Protein AF-A0A1I5LR64-F1 (afdb_monomer)

Foldseek 3Di:
DDPVVVVVVVPDDPLVCCQPPVPVVPPLCDDDPPVPRPNVVVVVLQVVLVVLVVVCVVCCVVAQDPQQPQRDPVQLVVQLVVCLVCVVVVCVVVVHDDDPDVSVVSSVSNVRSSHGD

Secondary structure (DSSP, 8-state):
--HHHHHHHHHS-HHHHIIIIISSSS-TTS--TTSS-HHHHHHHHHHHHHHHHHHHHHHTTTSPPTT----SHHHHHHHHHHHHHHHHHHHHHTTPPPPSSHHHHHHHHHHHTTT--

Sequence (117 aa):
MSREQYEVFEGMHYVCFHYEFEHDPTDPDVECAAGDCPSAAAAAQKERLTSVLRALAAAWADGPPPGWENDSVPTYLAALAAWLTDCEGYYANRGLPKPWNAWQVLEDAVRGATVYE

Structure (mmCIF, N/CA/C/O backbone):
data_AF-A0A1I5LR64-F1
#
_entry.id   AF-A0A1I5LR64-F1
#
loop_
_atom_site.group_PDB
_atom_site.id
_atom_site.type_symbol
_atom_site.label_atom_id
_atom_site.label_alt_id
_atom_site.label_comp_id
_atom_site.label_asym_id
_atom_site.label_entity_id
_atom_site.label_seq_id
_atom_site.pdbx_PDB_ins_code
_atom_site.Cartn_x
_atom_site.Cartn_y
_atom_site.Cartn_z
_atom_site.occupancy
_atom_site.B_iso_or_equiv
_atom_site.auth_seq_id
_atom_site.auth_comp_id
_atom_site.auth_asym_id
_atom_site.auth_atom_id
_atom_site.pdbx_PDB_model_num
ATOM 1 N N . MET A 1 1 ? 22.433 -2.600 -34.306 1.00 58.97 1 MET A N 1
ATOM 2 C CA . MET A 1 1 ? 23.477 -2.897 -33.306 1.00 58.97 1 MET A CA 1
ATOM 3 C C . MET A 1 1 ? 24.828 -3.010 -33.994 1.00 58.97 1 MET A C 1
ATOM 5 O O . MET A 1 1 ? 24.947 -3.777 -34.945 1.00 58.97 1 MET A O 1
ATOM 9 N N . SER A 1 2 ? 25.812 -2.224 -33.560 1.00 63.16 2 SER A N 1
ATOM 10 C CA . SER A 1 2 ? 27.225 -2.375 -33.926 1.00 63.16 2 SER A CA 1
ATOM 11 C C . SER A 1 2 ? 27.885 -3.485 -33.090 1.00 63.16 2 SER A C 1
ATOM 13 O O . SER A 1 2 ? 27.335 -3.930 -32.085 1.00 63.16 2 SER A O 1
ATOM 15 N N . ARG A 1 3 ? 29.079 -3.935 -33.494 1.00 58.81 3 ARG A N 1
ATOM 16 C CA . ARG A 1 3 ? 29.848 -4.969 -32.776 1.00 58.81 3 ARG A CA 1
ATOM 17 C C . ARG A 1 3 ? 30.203 -4.564 -31.338 1.00 58.81 3 ARG A C 1
ATOM 19 O O . ARG A 1 3 ? 30.194 -5.411 -30.460 1.00 58.81 3 ARG A O 1
ATOM 26 N N . GLU A 1 4 ? 30.451 -3.280 -31.095 1.00 63.75 4 GLU A N 1
ATOM 27 C CA . GLU A 1 4 ? 30.730 -2.746 -29.752 1.00 63.75 4 GLU A CA 1
ATOM 28 C C . GLU A 1 4 ? 29.481 -2.74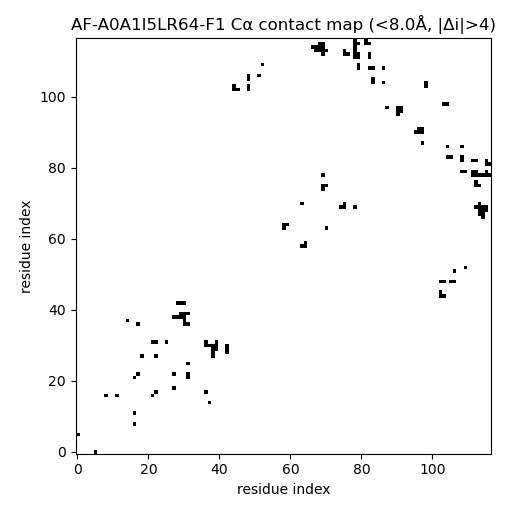7 -28.857 1.00 63.75 4 GLU A C 1
ATOM 30 O O . GLU A 1 4 ? 29.572 -3.015 -27.664 1.00 63.75 4 GLU A O 1
ATOM 35 N N . GLN A 1 5 ? 28.292 -2.536 -29.433 1.00 62.50 5 GLN A N 1
ATOM 36 C CA . GLN A 1 5 ? 27.023 -2.631 -28.699 1.00 62.50 5 GLN A CA 1
ATOM 37 C C . GLN A 1 5 ? 26.688 -4.078 -28.298 1.00 62.50 5 GLN A C 1
ATOM 39 O O . GLN A 1 5 ? 25.941 -4.290 -27.349 1.00 62.50 5 GLN A O 1
ATOM 44 N N . TYR A 1 6 ? 27.239 -5.071 -29.002 1.00 62.94 6 TYR A N 1
ATOM 45 C CA . TYR A 1 6 ? 27.010 -6.491 -28.731 1.00 62.94 6 TYR A CA 1
ATOM 46 C C . TYR A 1 6 ? 27.733 -6.979 -27.467 1.00 62.94 6 TYR A C 1
ATOM 48 O O . TYR A 1 6 ? 27.133 -7.672 -26.653 1.00 62.94 6 TYR A O 1
ATOM 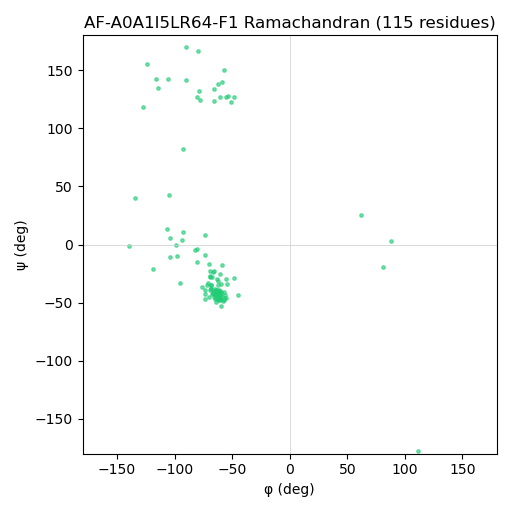56 N N . GLU A 1 7 ? 28.985 -6.567 -27.248 1.00 67.69 7 GLU A N 1
ATOM 57 C CA . GLU A 1 7 ? 29.741 -6.945 -26.039 1.00 67.69 7 GLU A CA 1
ATOM 58 C C . GLU A 1 7 ? 29.163 -6.300 -24.767 1.00 67.69 7 GLU A C 1
ATOM 60 O O . GLU A 1 7 ? 29.127 -6.929 -23.711 1.00 67.69 7 GLU A O 1
ATOM 65 N N . VAL A 1 8 ? 28.643 -5.071 -24.871 1.00 65.75 8 VAL A N 1
ATOM 66 C CA . VAL A 1 8 ? 27.912 -4.405 -23.777 1.00 65.75 8 VAL A CA 1
ATOM 67 C C . VAL A 1 8 ? 26.599 -5.137 -23.469 1.00 65.75 8 VAL A C 1
ATOM 69 O O . VAL A 1 8 ? 26.267 -5.333 -22.301 1.00 65.75 8 VAL A O 1
ATOM 72 N N . PHE A 1 9 ? 25.884 -5.597 -24.501 1.00 64.00 9 PHE A N 1
ATOM 73 C CA . PHE A 1 9 ? 24.630 -6.342 -24.358 1.00 64.00 9 PHE A CA 1
ATOM 74 C C . PHE A 1 9 ? 24.817 -7.704 -23.667 1.00 64.00 9 PHE A C 1
ATOM 76 O O . PHE A 1 9 ? 24.045 -8.035 -22.772 1.00 64.00 9 PHE A O 1
ATOM 83 N N . GLU A 1 10 ? 25.859 -8.473 -24.007 1.00 68.12 10 GLU A N 1
ATOM 84 C CA . GLU A 1 10 ? 26.132 -9.773 -23.362 1.00 68.12 10 GLU A CA 1
ATOM 85 C C . GLU A 1 10 ? 26.613 -9.651 -21.900 1.00 68.12 10 GLU A C 1
ATOM 87 O O . GLU A 1 10 ? 26.558 -10.627 -21.150 1.00 68.12 10 GLU A O 1
ATOM 92 N N . GLY A 1 11 ? 27.060 -8.462 -21.475 1.00 74.00 11 GLY A N 1
ATOM 93 C CA . GLY A 1 11 ? 27.545 -8.196 -20.116 1.00 74.00 11 GLY A CA 1
ATOM 94 C C . GLY A 1 11 ? 26.532 -7.552 -19.160 1.00 74.00 11 GLY A C 1
ATOM 95 O O . GLY A 1 11 ? 26.816 -7.456 -17.964 1.00 74.00 11 GLY A O 1
ATOM 96 N N . MET A 1 12 ? 25.371 -7.095 -19.645 1.00 80.00 12 MET A N 1
ATOM 97 C CA . MET A 1 12 ? 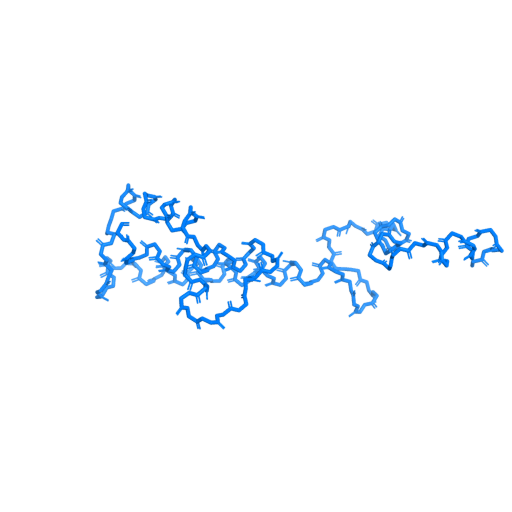24.380 -6.366 -18.841 1.00 80.00 12 MET A CA 1
ATOM 98 C C . MET A 1 12 ? 23.155 -7.221 -18.501 1.00 80.00 12 MET A C 1
ATOM 100 O O . MET A 1 12 ? 22.644 -7.979 -19.320 1.00 80.00 12 MET A O 1
ATOM 104 N N . HIS A 1 13 ? 22.620 -7.056 -17.286 1.00 79.94 13 HIS A N 1
ATOM 105 C CA . HIS A 1 13 ? 21.303 -7.599 -16.954 1.00 79.94 13 HIS A CA 1
ATOM 106 C C . HIS A 1 13 ? 20.235 -6.956 -17.849 1.00 79.94 13 HIS A C 1
AT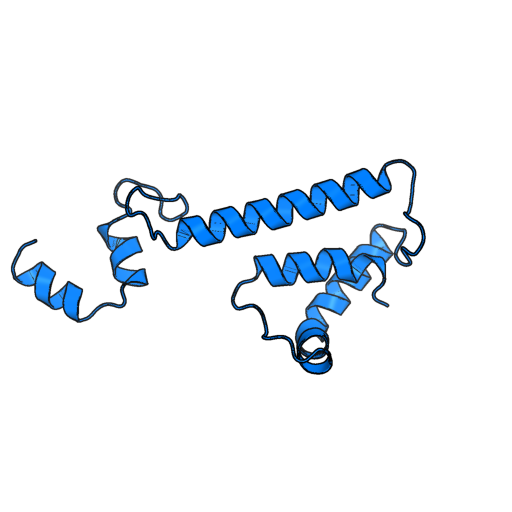OM 108 O O . HIS A 1 13 ? 20.238 -5.734 -18.014 1.00 79.94 13 HIS A O 1
ATOM 114 N N . TYR A 1 14 ? 19.284 -7.759 -18.340 1.00 82.88 14 TYR A N 1
ATOM 115 C CA . TYR A 1 14 ? 18.176 -7.305 -19.196 1.00 82.88 14 TYR A CA 1
ATOM 116 C C . TYR A 1 14 ? 17.511 -6.016 -18.683 1.00 82.88 14 TYR A C 1
ATOM 118 O O . TYR A 1 14 ? 17.316 -5.086 -19.453 1.00 82.88 14 TYR A O 1
ATOM 126 N N . VAL A 1 15 ? 17.256 -5.914 -17.372 1.00 83.81 15 VAL A N 1
ATOM 127 C CA . VAL A 1 15 ? 16.613 -4.734 -16.766 1.00 83.81 15 VAL A CA 1
ATOM 128 C C . VAL A 1 15 ? 17.422 -3.443 -16.952 1.00 83.81 15 VAL A C 1
ATOM 130 O O . VAL A 1 15 ? 16.854 -2.395 -17.233 1.00 83.81 15 VAL A O 1
ATOM 133 N N . CYS A 1 16 ? 18.749 -3.507 -16.820 1.00 83.31 16 CYS A N 1
ATOM 134 C CA . CYS A 1 16 ? 19.619 -2.341 -16.958 1.00 83.31 16 CYS A CA 1
ATOM 135 C C . CYS A 1 16 ? 19.737 -1.923 -18.423 1.00 83.31 16 CYS A C 1
ATOM 137 O O . CYS A 1 16 ? 19.734 -0.736 -18.722 1.00 83.31 16 CYS A O 1
ATOM 139 N N . PHE A 1 17 ? 19.822 -2.902 -19.327 1.00 84.12 17 PHE A N 1
ATOM 140 C CA . PHE A 1 17 ? 19.847 -2.637 -20.760 1.00 84.12 17 PHE A CA 1
ATOM 141 C C . PHE A 1 17 ? 18.539 -1.991 -21.231 1.00 84.12 17 PHE A C 1
ATOM 143 O O . PHE A 1 17 ? 18.564 -0.985 -21.935 1.00 84.12 17 PHE A O 1
ATOM 150 N N . HIS A 1 18 ? 17.408 -2.542 -20.793 1.00 85.25 18 HIS A N 1
ATOM 151 C CA . HIS A 1 18 ? 16.081 -2.066 -21.158 1.00 85.25 18 HIS A CA 1
ATOM 152 C C . HIS A 1 18 ? 15.883 -0.587 -20.796 1.00 85.25 18 HIS A C 1
ATOM 154 O O . HIS A 1 18 ? 15.475 0.206 -21.641 1.00 85.25 18 HIS A O 1
ATOM 160 N N . TYR A 1 19 ? 16.245 -0.187 -19.572 1.00 86.38 19 TYR A N 1
ATOM 161 C CA . TYR A 1 19 ? 16.119 1.211 -19.152 1.00 86.38 19 TYR A CA 1
ATOM 162 C C . TYR A 1 19 ? 17.083 2.165 -19.862 1.00 86.38 19 TYR A C 1
ATOM 164 O O . TYR A 1 19 ? 16.694 3.288 -20.157 1.00 86.38 19 TYR A O 1
ATOM 172 N N . GLU A 1 20 ? 18.317 1.743 -20.137 1.00 84.31 20 GLU A N 1
ATOM 173 C CA . GLU A 1 20 ? 19.320 2.626 -20.746 1.00 84.31 20 GLU A CA 1
ATOM 174 C C . GLU A 1 20 ? 19.086 2.833 -22.250 1.00 84.31 20 GLU A C 1
ATOM 176 O O . GLU A 1 20 ? 19.317 3.922 -22.767 1.00 84.31 20 GLU A O 1
ATOM 181 N N . PHE A 1 21 ? 18.642 1.794 -22.966 1.00 82.69 21 PHE A N 1
ATOM 182 C CA . PHE A 1 21 ? 18.657 1.803 -24.433 1.00 82.69 21 PHE A CA 1
ATOM 183 C C . PHE A 1 21 ? 17.283 1.675 -25.093 1.00 82.69 21 PHE A C 1
ATOM 185 O O . PHE A 1 21 ? 17.150 2.046 -26.258 1.00 82.69 21 PHE A O 1
ATOM 192 N N . GLU A 1 22 ? 16.268 1.155 -24.397 1.00 82.75 22 GLU A N 1
ATOM 193 C CA . GLU A 1 22 ? 14.921 0.962 -24.965 1.00 82.75 22 GLU A CA 1
ATOM 194 C C . GLU A 1 22 ? 13.914 2.022 -24.476 1.00 82.75 22 GLU A C 1
ATOM 196 O O . GLU A 1 22 ? 12.843 2.178 -25.067 1.00 82.75 22 GLU A O 1
ATOM 201 N N . HIS A 1 23 ? 14.294 2.814 -23.466 1.00 84.00 23 HIS A N 1
ATOM 202 C CA . HIS A 1 23 ? 13.563 3.975 -22.941 1.00 84.00 23 HIS A CA 1
ATOM 203 C C . HIS A 1 23 ? 14.176 5.321 -23.372 1.00 84.00 23 HIS A C 1
ATOM 205 O O . HIS A 1 23 ? 14.260 6.284 -22.615 1.00 84.00 23 HIS A O 1
ATOM 211 N N . ASP A 1 24 ? 14.571 5.410 -24.640 1.00 77.88 24 ASP A N 1
ATOM 212 C CA . ASP A 1 24 ? 14.833 6.680 -25.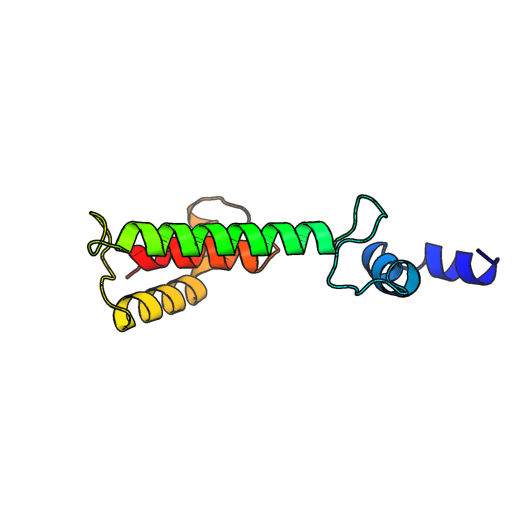320 1.00 77.88 24 ASP A CA 1
ATOM 213 C C . ASP A 1 24 ? 14.028 6.689 -26.630 1.00 77.88 24 ASP A C 1
ATOM 215 O O . ASP A 1 24 ? 14.205 5.792 -27.461 1.00 77.88 24 ASP A O 1
ATOM 219 N N . PRO A 1 25 ? 13.079 7.622 -26.838 1.00 83.00 25 PRO A N 1
ATOM 220 C CA . PRO A 1 25 ? 12.747 8.802 -26.024 1.00 83.00 25 PRO A CA 1
ATOM 221 C C . PRO A 1 25 ? 11.642 8.574 -24.976 1.00 83.00 25 PRO A C 1
ATOM 223 O O . PRO A 1 25 ? 11.084 9.538 -24.450 1.00 83.00 25 PRO A O 1
ATOM 226 N N . THR A 1 26 ? 11.240 7.325 -24.729 1.00 82.62 26 THR A N 1
ATOM 227 C CA . THR A 1 26 ? 10.107 7.010 -23.841 1.00 82.62 26 THR A CA 1
ATOM 228 C C . THR A 1 26 ? 10.539 7.059 -22.382 1.00 82.62 26 THR A C 1
ATOM 230 O O . THR A 1 26 ? 11.461 6.350 -22.015 1.00 82.62 26 THR A O 1
ATOM 233 N N . ASP A 1 27 ? 9.841 7.824 -21.540 1.00 81.94 27 ASP A N 1
ATOM 234 C CA . ASP A 1 27 ? 10.116 7.904 -20.098 1.00 81.94 27 ASP A CA 1
ATOM 235 C C . ASP A 1 27 ? 10.250 6.495 -19.463 1.00 81.94 27 ASP A C 1
ATOM 237 O O . ASP A 1 27 ? 9.347 5.669 -19.650 1.00 81.94 27 ASP A O 1
ATOM 241 N N . PRO A 1 28 ? 11.351 6.191 -18.741 1.00 81.25 28 PRO A N 1
ATOM 242 C CA . PRO A 1 28 ? 11.548 4.946 -17.994 1.00 81.25 28 PRO A CA 1
ATOM 243 C C . PRO A 1 28 ? 10.377 4.538 -17.100 1.00 81.25 28 PRO A C 1
ATOM 245 O O . PRO A 1 28 ? 10.158 3.345 -16.905 1.00 81.25 28 PRO A O 1
ATOM 248 N N . ASP A 1 29 ? 9.589 5.486 -16.594 1.00 77.31 29 ASP A N 1
ATOM 249 C CA . ASP A 1 29 ? 8.458 5.207 -15.705 1.00 77.31 29 ASP A CA 1
ATOM 250 C C . ASP A 1 29 ? 7.167 4.796 -16.450 1.00 77.31 29 ASP A C 1
ATOM 252 O O . ASP A 1 29 ? 6.165 4.444 -15.816 1.00 77.31 29 ASP A O 1
ATOM 256 N N . VAL A 1 30 ? 7.161 4.823 -17.788 1.00 77.94 30 VAL A N 1
ATOM 257 C CA . VAL A 1 30 ? 5.996 4.512 -18.634 1.00 77.94 30 VAL A CA 1
ATOM 258 C C . VAL A 1 30 ? 6.253 3.254 -19.448 1.00 77.94 30 VAL A C 1
ATOM 260 O O . VAL A 1 30 ? 7.295 3.125 -20.067 1.00 77.94 30 VAL A O 1
ATOM 263 N N . GLU A 1 31 ? 5.285 2.339 -19.507 1.00 82.81 31 GLU A N 1
ATOM 264 C CA . GLU A 1 31 ? 5.386 1.144 -20.353 1.00 82.81 31 GLU A CA 1
ATOM 265 C C . GLU A 1 31 ? 5.756 1.493 -21.807 1.00 82.81 31 GLU A C 1
ATOM 267 O O . GLU A 1 31 ? 5.053 2.247 -22.485 1.00 82.81 31 GLU A O 1
ATOM 272 N N . CYS A 1 32 ? 6.860 0.916 -22.289 1.00 82.44 32 CYS A N 1
ATOM 273 C CA . CYS A 1 32 ? 7.277 1.005 -23.683 1.00 82.44 32 CYS A CA 1
ATOM 274 C C . CYS A 1 32 ? 6.694 -0.154 -24.517 1.00 82.44 32 CYS A C 1
ATOM 276 O O . CYS A 1 32 ? 6.156 -1.129 -23.994 1.00 82.44 32 CYS A O 1
ATOM 278 N N . ALA A 1 33 ? 6.825 -0.089 -25.845 1.00 78.38 33 ALA A N 1
ATOM 279 C CA . ALA A 1 33 ? 6.216 -1.061 -26.762 1.00 78.38 33 ALA A CA 1
ATOM 280 C C . ALA A 1 33 ? 6.900 -2.451 -26.803 1.00 78.38 33 ALA A C 1
ATOM 282 O O . ALA A 1 33 ? 6.554 -3.269 -27.655 1.00 78.38 33 ALA A O 1
ATOM 283 N N . ALA A 1 34 ? 7.864 -2.730 -25.917 1.00 76.56 34 ALA A N 1
ATOM 284 C CA . ALA A 1 34 ? 8.654 -3.966 -25.916 1.00 76.56 34 ALA A CA 1
ATOM 285 C C . ALA A 1 34 ? 7.888 -5.215 -25.427 1.00 76.56 34 ALA A C 1
ATOM 287 O O . ALA A 1 34 ? 8.393 -6.327 -25.553 1.00 76.56 34 ALA A O 1
ATOM 288 N N . GLY A 1 35 ? 6.677 -5.059 -24.877 1.00 69.88 35 GLY A N 1
ATOM 289 C CA . GLY A 1 35 ? 5.786 -6.165 -24.494 1.00 69.88 35 GLY A CA 1
ATOM 290 C C . GLY A 1 35 ? 6.087 -6.833 -23.145 1.00 69.88 35 GLY A C 1
ATOM 291 O O . GLY A 1 35 ? 5.177 -7.416 -22.571 1.00 69.88 35 GLY A O 1
ATOM 292 N N . ASP A 1 36 ? 7.304 -6.678 -22.612 1.00 74.00 36 ASP A N 1
ATOM 293 C CA . ASP A 1 36 ? 7.741 -7.167 -21.289 1.00 74.00 36 ASP A CA 1
ATOM 294 C C . ASP A 1 36 ? 8.531 -6.084 -20.521 1.00 74.00 36 ASP A C 1
ATOM 296 O O . ASP A 1 36 ? 9.559 -6.337 -19.882 1.00 74.00 36 ASP A O 1
ATOM 300 N N . CYS A 1 37 ? 8.067 -4.835 -20.622 1.00 83.50 37 CYS A N 1
ATOM 301 C CA . CYS A 1 37 ? 8.664 -3.696 -19.932 1.00 83.50 37 CYS A CA 1
ATOM 302 C C . CYS A 1 37 ? 8.496 -3.846 -18.404 1.00 83.50 37 CYS A C 1
ATOM 304 O O . CYS A 1 37 ? 7.361 -3.932 -17.920 1.00 83.50 37 CYS A O 1
ATOM 306 N N . PRO A 1 38 ? 9.579 -3.827 -17.600 1.00 79.44 38 PRO A N 1
ATOM 307 C CA . PRO A 1 38 ? 9.486 -3.869 -16.140 1.00 79.44 38 PRO A CA 1
ATOM 308 C C . PRO A 1 38 ? 8.601 -2.754 -15.548 1.00 79.44 38 PRO A C 1
ATOM 310 O O . PRO A 1 38 ? 7.941 -2.970 -14.525 1.00 79.44 38 PRO A O 1
ATOM 313 N N . SER A 1 39 ? 8.512 -1.596 -16.211 1.00 80.69 39 SER A N 1
ATOM 314 C CA . SER A 1 39 ? 7.662 -0.467 -15.797 1.00 80.69 39 SER A CA 1
ATOM 315 C C . SER A 1 39 ? 6.170 -0.737 -15.953 1.00 80.69 39 SER A C 1
ATOM 317 O O . SER A 1 39 ? 5.380 -0.223 -15.161 1.00 80.69 39 SER A O 1
ATOM 319 N N . ALA A 1 40 ? 5.762 -1.602 -16.889 1.00 78.50 40 ALA A N 1
ATOM 320 C CA . ALA A 1 40 ? 4.365 -2.019 -17.035 1.00 78.50 40 ALA A CA 1
ATOM 321 C C . ALA A 1 40 ? 3.859 -2.723 -15.766 1.00 78.50 40 ALA A C 1
ATOM 323 O O . ALA A 1 40 ? 2.789 -2.416 -15.230 1.00 78.50 40 ALA A O 1
ATOM 324 N N . ALA A 1 41 ? 4.678 -3.628 -15.219 1.00 76.00 41 ALA A N 1
ATOM 325 C CA . ALA A 1 41 ? 4.364 -4.334 -13.984 1.00 76.00 41 ALA A CA 1
ATOM 326 C C . ALA A 1 41 ? 4.246 -3.370 -12.791 1.00 76.00 41 ALA A C 1
ATOM 328 O O . ALA A 1 41 ? 3.330 -3.516 -11.975 1.00 76.00 41 ALA A O 1
ATOM 329 N N . ALA A 1 42 ? 5.129 -2.370 -12.706 1.00 74.31 42 ALA A N 1
ATOM 330 C CA . ALA A 1 42 ? 5.090 -1.345 -11.665 1.00 74.31 42 ALA A CA 1
ATOM 331 C C . ALA A 1 42 ? 3.856 -0.428 -11.788 1.00 74.31 42 ALA A C 1
ATOM 333 O O . ALA A 1 42 ? 3.185 -0.154 -10.787 1.00 74.31 42 ALA A O 1
ATOM 334 N N . ALA A 1 43 ? 3.496 -0.005 -13.005 1.00 75.75 43 ALA A N 1
ATOM 335 C CA . ALA A 1 43 ? 2.298 0.794 -13.260 1.00 75.75 43 ALA A CA 1
ATOM 336 C C . ALA A 1 43 ? 1.022 0.045 -12.844 1.00 75.75 43 ALA A C 1
ATOM 338 O O . ALA A 1 43 ? 0.210 0.580 -12.082 1.00 75.75 43 ALA A O 1
ATOM 339 N N . ALA A 1 44 ? 0.901 -1.228 -13.231 1.00 82.50 44 ALA A N 1
ATOM 340 C CA . ALA A 1 44 ? -0.222 -2.074 -12.838 1.00 82.50 44 ALA A CA 1
ATOM 341 C C . ALA A 1 44 ? -0.302 -2.278 -11.310 1.00 82.50 44 ALA A C 1
ATOM 343 O O . ALA A 1 44 ? -1.395 -2.350 -10.747 1.00 82.50 44 ALA A O 1
ATOM 344 N N . GLN A 1 45 ? 0.837 -2.362 -10.613 1.00 86.50 45 GLN A N 1
ATOM 345 C CA . GLN A 1 45 ? 0.883 -2.450 -9.146 1.00 86.50 45 GLN A CA 1
ATOM 346 C C . GLN A 1 45 ? 0.366 -1.170 -8.470 1.00 86.50 45 GLN A C 1
ATOM 348 O O . GLN A 1 45 ? -0.465 -1.247 -7.561 1.00 86.50 45 GLN A O 1
ATOM 353 N N . LYS A 1 46 ? 0.792 0.005 -8.946 1.00 88.31 46 LYS A N 1
ATOM 354 C CA . LYS A 1 46 ? 0.297 1.308 -8.471 1.00 88.31 46 LYS A CA 1
ATOM 355 C C . LYS A 1 46 ? -1.214 1.450 -8.682 1.00 88.31 46 LYS A C 1
ATOM 357 O O . LYS A 1 46 ? -1.930 1.925 -7.796 1.00 88.31 46 LYS A O 1
ATOM 362 N N . GLU A 1 47 ? -1.714 1.050 -9.849 1.00 90.38 47 GLU A N 1
ATOM 363 C CA . GLU A 1 47 ? -3.146 1.105 -10.163 1.00 90.38 47 GLU A CA 1
ATOM 364 C C . GLU A 1 47 ? -3.975 0.198 -9.255 1.00 90.38 47 GLU A C 1
ATOM 366 O O . GLU A 1 47 ? -5.034 0.619 -8.778 1.00 90.38 47 GLU A O 1
ATOM 371 N N . ARG A 1 48 ? -3.466 -1.000 -8.936 1.00 91.06 48 ARG A N 1
ATOM 372 C CA . ARG A 1 48 ? -4.095 -1.893 -7.955 1.00 91.06 48 ARG A CA 1
ATOM 373 C C . ARG A 1 48 ? -4.196 -1.242 -6.579 1.00 91.06 48 ARG A C 1
ATOM 375 O O . ARG A 1 48 ? -5.312 -1.119 -6.077 1.00 91.06 48 ARG A O 1
ATOM 382 N N . LEU A 1 49 ? -3.096 -0.723 -6.023 1.00 94.75 49 LEU A N 1
ATOM 383 C CA . LEU A 1 49 ? -3.138 -0.020 -4.732 1.00 94.75 49 LEU A CA 1
ATOM 384 C C . LEU A 1 49 ? -4.138 1.148 -4.757 1.00 94.75 49 LEU A C 1
ATOM 386 O O . LEU A 1 49 ? -4.935 1.321 -3.835 1.00 94.75 49 LEU A O 1
ATOM 390 N N . THR A 1 50 ? -4.137 1.930 -5.838 1.00 94.88 50 THR A N 1
ATOM 391 C CA . THR A 1 50 ? -5.059 3.063 -5.997 1.00 94.88 50 THR A CA 1
ATOM 392 C C . THR A 1 50 ? -6.522 2.606 -5.998 1.00 94.88 50 THR A C 1
ATOM 394 O O . THR A 1 50 ? -7.379 3.267 -5.408 1.00 94.88 50 THR A O 1
ATOM 397 N N . SER A 1 51 ? -6.825 1.473 -6.636 1.00 96.25 51 SER A N 1
ATOM 398 C CA . SER A 1 51 ? -8.159 0.866 -6.614 1.00 96.25 51 SER A CA 1
ATOM 399 C C . SER A 1 51 ? -8.571 0.460 -5.195 1.00 96.25 51 SER A C 1
ATOM 401 O O . SER A 1 51 ? -9.681 0.782 -4.769 1.00 96.25 51 SER A O 1
ATOM 403 N N . VAL A 1 52 ? -7.661 -0.151 -4.429 1.00 96.12 52 VAL A N 1
ATOM 404 C CA . VAL A 1 52 ? -7.915 -0.545 -3.034 1.00 96.12 52 VAL A CA 1
ATOM 405 C C . VAL A 1 52 ? -8.195 0.655 -2.143 1.00 96.12 52 VAL A C 1
ATOM 407 O O . VAL A 1 52 ? -9.183 0.648 -1.413 1.00 96.12 52 VAL A O 1
ATOM 410 N N . LEU A 1 53 ? -7.387 1.711 -2.238 1.00 95.69 53 LEU A N 1
ATOM 411 C CA . LEU A 1 53 ? -7.592 2.936 -1.463 1.00 95.69 53 LEU A CA 1
ATOM 412 C C . LEU A 1 53 ? -8.956 3.574 -1.754 1.00 95.69 53 LEU A C 1
ATOM 414 O O . LEU A 1 53 ? -9.662 3.975 -0.829 1.00 95.69 53 LEU A O 1
ATOM 418 N N . ARG A 1 54 ? -9.365 3.621 -3.029 1.00 95.81 54 ARG A N 1
ATOM 419 C CA . ARG A 1 54 ? -10.698 4.112 -3.414 1.00 95.81 54 ARG A CA 1
ATOM 420 C C . ARG A 1 54 ? -11.812 3.229 -2.863 1.00 95.81 54 ARG A C 1
ATOM 422 O O . ARG A 1 54 ? -12.821 3.761 -2.414 1.00 95.81 54 ARG A O 1
ATOM 429 N N . ALA A 1 55 ? -11.635 1.910 -2.884 1.00 94.12 55 ALA A N 1
ATOM 430 C CA . ALA A 1 55 ? -12.611 0.976 -2.336 1.00 94.12 55 ALA A CA 1
ATOM 431 C C . ALA A 1 55 ? -12.761 1.133 -0.814 1.00 94.12 55 ALA A C 1
ATOM 433 O O . ALA A 1 55 ? -13.887 1.171 -0.327 1.00 94.12 55 ALA A O 1
ATOM 434 N N . LEU A 1 56 ? -11.654 1.287 -0.078 1.00 92.75 56 LEU A N 1
ATOM 435 C CA . LEU A 1 56 ? -11.673 1.553 1.365 1.00 92.75 56 LEU A CA 1
ATOM 436 C C . LEU A 1 56 ? -12.374 2.882 1.678 1.00 92.75 56 LEU A C 1
ATOM 438 O O . LEU A 1 56 ? -13.255 2.922 2.531 1.00 92.75 56 LEU A O 1
ATOM 442 N N . ALA A 1 57 ? -12.047 3.948 0.942 1.00 92.44 57 ALA A N 1
ATOM 443 C CA . ALA A 1 57 ? -12.699 5.247 1.105 1.00 92.44 57 ALA A CA 1
ATOM 444 C C . ALA A 1 57 ? -14.206 5.195 0.792 1.00 92.44 57 ALA A C 1
ATOM 446 O O . ALA A 1 57 ? -15.002 5.794 1.506 1.00 92.44 57 ALA A O 1
ATOM 447 N N . ALA A 1 58 ? -14.607 4.460 -0.251 1.00 92.56 58 ALA A N 1
ATOM 448 C CA . ALA A 1 58 ? -16.014 4.275 -0.598 1.00 92.56 58 ALA A CA 1
ATOM 449 C C . ALA A 1 58 ? -16.765 3.433 0.446 1.00 92.56 58 ALA A C 1
ATOM 451 O O . ALA A 1 58 ? -17.908 3.746 0.763 1.00 92.56 58 ALA A O 1
ATOM 452 N N . ALA A 1 59 ? -16.129 2.400 1.006 1.00 88.69 59 ALA A N 1
ATOM 453 C CA . ALA A 1 59 ? -16.709 1.598 2.083 1.00 88.69 59 ALA A CA 1
ATOM 454 C C . ALA A 1 59 ? -16.954 2.428 3.354 1.00 88.69 59 ALA A C 1
ATOM 456 O O . ALA A 1 59 ? -17.901 2.159 4.083 1.00 88.69 59 ALA A O 1
ATOM 457 N N . TRP A 1 60 ? -16.132 3.455 3.579 1.00 89.25 60 TRP A N 1
ATOM 458 C CA . TRP A 1 60 ? -16.254 4.391 4.694 1.00 89.25 60 TRP A CA 1
ATOM 459 C C . TRP A 1 60 ? -17.305 5.497 4.483 1.00 89.25 60 TRP A C 1
ATOM 461 O O . TRP A 1 60 ? -17.511 6.318 5.373 1.00 89.25 60 TRP A O 1
ATOM 471 N N . ALA A 1 61 ? -17.955 5.587 3.316 1.00 85.00 61 ALA A N 1
ATOM 472 C CA . ALA A 1 61 ? -18.763 6.757 2.945 1.00 85.00 61 ALA A CA 1
ATOM 473 C C . ALA A 1 61 ? -19.848 7.128 3.978 1.00 85.00 61 ALA A C 1
ATOM 475 O O . ALA A 1 61 ? -20.089 8.315 4.199 1.00 85.00 61 ALA A O 1
ATOM 476 N N . ASP A 1 62 ? -20.428 6.127 4.646 1.00 84.56 62 ASP A N 1
ATOM 477 C CA . ASP A 1 62 ? -21.465 6.288 5.674 1.00 84.56 62 ASP A CA 1
ATOM 478 C C . ASP A 1 62 ? -20.948 6.030 7.110 1.00 84.56 62 ASP A C 1
ATOM 480 O O . ASP A 1 62 ? -21.734 5.893 8.049 1.00 84.56 62 ASP A O 1
ATOM 484 N N . GLY A 1 63 ? -19.624 5.973 7.294 1.00 83.25 63 GLY A N 1
ATOM 485 C CA . GLY A 1 63 ? -18.944 5.620 8.545 1.00 83.25 63 GLY A CA 1
ATOM 486 C C . GLY A 1 63 ? -18.204 4.274 8.485 1.00 83.25 63 GLY A C 1
ATOM 487 O O . GLY A 1 63 ? -18.167 3.637 7.430 1.00 83.25 63 GLY A O 1
ATOM 488 N N . PRO A 1 64 ? -17.590 3.833 9.604 1.00 84.88 64 PRO A N 1
ATOM 489 C CA . PRO A 1 64 ? -16.841 2.582 9.668 1.00 84.88 64 PRO A CA 1
ATOM 490 C C . PRO A 1 64 ? -17.658 1.364 9.241 1.00 84.88 64 PRO A C 1
ATOM 492 O O . PRO A 1 64 ? -18.717 1.104 9.823 1.00 84.88 64 PRO A O 1
ATOM 495 N N . PRO A 1 65 ? -17.151 0.555 8.293 1.00 86.56 65 PRO A N 1
ATOM 496 C CA . PRO A 1 65 ? -17.693 -0.768 8.046 1.00 86.56 65 PRO A CA 1
ATOM 497 C C . PRO A 1 65 ? -17.673 -1.634 9.317 1.00 86.56 65 PRO A C 1
ATOM 499 O O . PRO A 1 65 ? -16.771 -1.497 10.149 1.00 86.56 65 PRO A O 1
ATOM 502 N N . PRO A 1 66 ? -18.616 -2.583 9.459 1.00 85.75 66 PRO A N 1
ATOM 503 C CA . PRO A 1 66 ? -18.591 -3.541 10.556 1.00 85.75 66 PRO A CA 1
ATOM 504 C C . PRO A 1 66 ? -17.246 -4.270 10.639 1.00 85.75 66 PRO A C 1
ATOM 506 O O . PRO A 1 66 ? -16.788 -4.851 9.654 1.00 85.75 66 PRO A O 1
ATOM 509 N N . GLY A 1 67 ? -16.639 -4.254 11.826 1.00 85.00 67 GLY A N 1
ATOM 510 C CA . GLY A 1 67 ? -15.356 -4.902 12.088 1.00 85.00 67 GLY A CA 1
ATOM 5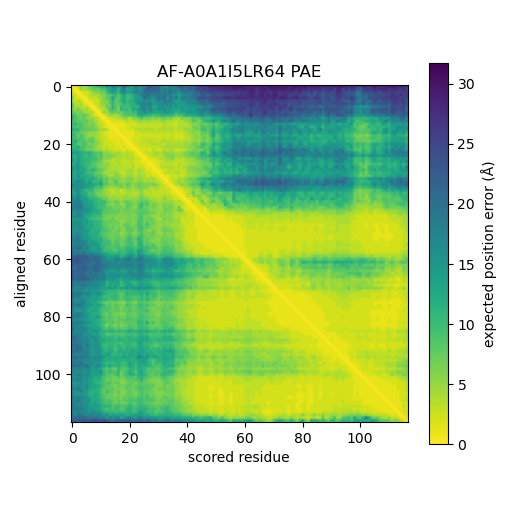11 C C . GLY A 1 67 ? -14.122 -4.045 11.810 1.00 85.00 67 GLY A C 1
ATOM 512 O O . GLY A 1 67 ? -13.029 -4.566 11.965 1.00 85.00 67 GLY A O 1
ATOM 513 N N . TRP A 1 68 ? -14.254 -2.771 11.419 1.00 91.25 68 TRP A N 1
ATOM 514 C CA . TRP A 1 68 ? -13.121 -1.841 11.487 1.00 91.25 68 TRP A CA 1
ATOM 515 C C . TRP A 1 68 ? -12.934 -1.381 12.930 1.00 91.25 68 TRP A C 1
ATOM 517 O O . TRP A 1 68 ? -13.862 -0.853 13.542 1.00 91.25 68 TRP A O 1
ATOM 527 N N . GLU A 1 69 ? -11.734 -1.588 13.455 1.00 91.81 69 GLU A N 1
ATOM 528 C CA . GLU A 1 69 ? -11.372 -1.245 14.833 1.00 91.81 69 GLU A CA 1
ATOM 529 C C . GLU A 1 69 ? -10.704 0.135 14.898 1.00 91.81 69 GLU A C 1
ATOM 531 O O . GLU A 1 69 ? -10.925 0.898 15.836 1.00 91.81 69 GLU A O 1
ATOM 536 N N . ASN A 1 70 ? -9.955 0.504 13.855 1.00 90.31 70 ASN A N 1
ATOM 537 C CA . ASN A 1 70 ? -9.277 1.794 13.764 1.00 90.31 70 ASN A CA 1
ATOM 538 C C . ASN A 1 70 ? -10.137 2.825 13.037 1.00 90.31 70 ASN A C 1
ATOM 540 O O . ASN A 1 70 ? -9.955 3.078 11.845 1.00 90.31 70 ASN A O 1
ATOM 544 N N . ASP A 1 71 ? -11.066 3.436 13.770 1.00 91.38 71 ASP A N 1
ATOM 545 C CA . ASP A 1 71 ? -12.148 4.230 13.186 1.00 91.38 71 ASP A CA 1
ATOM 546 C C . ASP A 1 71 ? -11.892 5.743 13.050 1.00 91.38 71 ASP A C 1
ATOM 548 O O . ASP A 1 71 ? -12.745 6.511 12.597 1.00 91.38 71 ASP A O 1
ATOM 552 N N . SER A 1 72 ? -10.690 6.185 13.405 1.00 90.88 72 SER A N 1
ATOM 553 C CA . SER A 1 72 ? -10.253 7.570 13.289 1.00 90.88 72 SER A CA 1
ATOM 554 C C . SER A 1 72 ? -8.973 7.673 12.464 1.00 90.88 72 SER A C 1
ATOM 556 O O . SER A 1 72 ? -8.171 6.742 12.405 1.00 90.88 72 SER A O 1
ATOM 558 N N . VAL A 1 73 ? -8.729 8.836 11.850 1.00 92.25 73 VAL A N 1
ATOM 559 C CA . VAL A 1 73 ? -7.477 9.075 11.108 1.00 92.25 73 VAL A CA 1
ATOM 560 C C . VAL A 1 73 ? -6.236 8.830 11.984 1.00 92.25 73 VAL A C 1
ATOM 562 O O . VAL A 1 73 ? -5.334 8.135 11.519 1.00 92.25 73 VAL A O 1
ATOM 565 N N . PRO A 1 74 ? -6.156 9.325 13.239 1.00 95.56 74 PRO A N 1
ATOM 566 C CA . PRO A 1 74 ? -5.006 9.045 14.096 1.00 95.56 74 PRO A CA 1
AT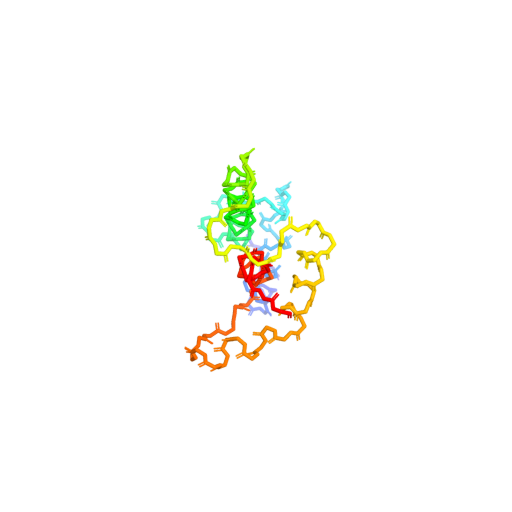OM 567 C C . PRO A 1 74 ? -4.792 7.554 14.383 1.00 95.56 74 PRO A C 1
ATOM 569 O O . PRO A 1 74 ? -3.666 7.081 14.242 1.00 95.56 74 PRO A O 1
ATOM 572 N N . THR A 1 75 ? -5.845 6.812 14.750 1.00 94.81 75 THR A N 1
ATOM 573 C CA . THR A 1 75 ? -5.736 5.374 15.066 1.00 94.81 75 THR A CA 1
ATOM 574 C C . THR A 1 75 ? -5.370 4.562 13.827 1.00 94.81 75 THR A C 1
ATOM 576 O O . THR A 1 75 ? -4.474 3.731 13.885 1.00 94.81 75 THR A O 1
ATOM 579 N N . TYR A 1 76 ? -5.967 4.872 12.674 1.00 94.75 76 TYR A N 1
ATOM 580 C CA . TYR A 1 76 ? -5.665 4.196 11.413 1.00 94.75 76 TYR A CA 1
ATOM 581 C C . TYR A 1 76 ? -4.223 4.432 10.947 1.00 94.75 76 TYR A C 1
ATOM 583 O O . TYR A 1 76 ? -3.548 3.499 10.520 1.00 94.75 76 TYR A O 1
ATOM 591 N N . LEU A 1 77 ? -3.715 5.668 11.041 1.00 96.25 77 LEU A N 1
ATOM 592 C CA . LEU A 1 77 ? -2.328 5.965 10.667 1.00 96.25 77 LEU A CA 1
ATOM 593 C C . LEU A 1 77 ? -1.320 5.325 11.632 1.00 96.25 77 LEU A C 1
ATOM 595 O O . LEU A 1 77 ? -0.261 4.885 11.184 1.00 96.25 77 LEU A O 1
ATOM 599 N N . ALA A 1 78 ? -1.647 5.248 12.926 1.00 97.00 78 ALA A N 1
ATOM 600 C CA . ALA A 1 78 ? -0.829 4.540 13.907 1.00 97.00 78 ALA A CA 1
ATOM 601 C C . ALA A 1 78 ? -0.777 3.033 13.606 1.00 97.00 78 ALA A C 1
ATOM 603 O O . ALA A 1 78 ? 0.315 2.480 13.482 1.00 97.00 78 ALA A O 1
ATOM 604 N N . ALA A 1 79 ? -1.936 2.408 13.380 1.00 96.75 79 ALA A N 1
ATOM 605 C CA . ALA A 1 79 ? -2.052 1.002 13.008 1.00 96.75 79 ALA A CA 1
ATOM 606 C C . ALA A 1 79 ? -1.331 0.679 11.693 1.00 96.75 79 ALA A C 1
ATOM 608 O O . ALA A 1 79 ? -0.640 -0.330 11.588 1.00 96.75 79 ALA A O 1
ATOM 609 N N . LEU A 1 80 ? -1.430 1.558 10.690 1.00 97.12 80 LEU A N 1
ATOM 610 C CA . LEU A 1 80 ? -0.712 1.412 9.424 1.00 97.12 80 LEU A CA 1
ATOM 611 C C . LEU A 1 80 ? 0.810 1.428 9.621 1.00 97.12 80 LEU A C 1
ATOM 613 O O . LEU A 1 80 ? 1.518 0.613 9.028 1.00 97.12 80 LEU A O 1
ATOM 617 N N . ALA A 1 81 ? 1.318 2.346 10.447 1.00 97.25 81 ALA A N 1
ATOM 618 C CA . ALA A 1 81 ? 2.744 2.434 10.750 1.00 97.25 81 ALA A CA 1
ATOM 619 C C . ALA A 1 81 ? 3.241 1.212 11.541 1.00 97.25 81 ALA A C 1
ATOM 621 O O . ALA A 1 81 ? 4.305 0.673 11.226 1.00 97.25 81 ALA A O 1
ATOM 622 N N . ALA A 1 82 ? 2.462 0.756 12.525 1.00 96.69 82 ALA A N 1
ATOM 623 C CA . ALA A 1 82 ? 2.758 -0.445 13.297 1.00 96.69 82 ALA A CA 1
ATOM 624 C C . ALA A 1 82 ? 2.780 -1.690 12.394 1.00 96.69 82 ALA A C 1
ATOM 626 O O . ALA A 1 82 ? 3.774 -2.412 12.360 1.00 96.69 82 ALA A O 1
ATOM 627 N N . TRP A 1 83 ? 1.764 -1.861 11.542 1.00 96.69 83 TRP A N 1
ATOM 628 C CA . TRP A 1 83 ? 1.706 -2.965 10.584 1.00 96.69 83 TRP A CA 1
ATOM 629 C C . TRP A 1 83 ? 2.919 -2.985 9.649 1.00 96.69 83 TRP A C 1
ATOM 631 O O . TRP A 1 83 ? 3.525 -4.034 9.448 1.00 96.69 83 TRP A O 1
ATOM 641 N N . LEU A 1 84 ? 3.306 -1.833 9.085 1.00 96.19 84 LEU A N 1
ATOM 642 C CA . LEU A 1 84 ? 4.475 -1.735 8.199 1.00 96.19 84 LEU A CA 1
ATOM 643 C C . LEU A 1 84 ? 5.784 -2.090 8.911 1.00 96.19 84 LEU A C 1
ATOM 645 O O . LEU A 1 84 ? 6.693 -2.618 8.272 1.00 96.19 84 LEU A O 1
ATOM 649 N N . THR A 1 85 ? 5.867 -1.816 10.211 1.00 95.44 85 THR A N 1
ATOM 650 C CA . THR A 1 85 ? 7.035 -2.133 11.041 1.00 95.44 85 THR A CA 1
ATOM 651 C C . THR A 1 85 ? 7.147 -3.635 11.300 1.00 95.44 85 THR A C 1
ATOM 653 O O . THR A 1 85 ? 8.252 -4.168 11.299 1.00 95.44 85 THR A O 1
ATOM 656 N N . ASP A 1 86 ? 6.011 -4.322 11.444 1.00 93.88 86 ASP A N 1
ATOM 657 C CA . ASP A 1 86 ? 5.946 -5.737 11.832 1.00 93.88 86 ASP A CA 1
ATOM 658 C C . ASP A 1 86 ? 5.626 -6.686 10.661 1.00 93.88 86 ASP A C 1
ATOM 660 O O . ASP A 1 86 ? 5.414 -7.892 10.849 1.00 93.88 86 ASP A O 1
ATOM 664 N N . CYS A 1 87 ? 5.566 -6.166 9.431 1.00 93.94 87 CYS A N 1
ATOM 665 C CA . CYS A 1 87 ? 5.003 -6.883 8.288 1.00 93.94 87 CYS A CA 1
ATOM 666 C C . CYS A 1 87 ? 5.737 -8.193 7.954 1.00 93.94 87 CYS A C 1
ATOM 668 O O . CYS A 1 87 ? 5.113 -9.119 7.430 1.00 93.94 87 CYS A O 1
ATOM 670 N N . GLU A 1 88 ? 7.025 -8.346 8.295 1.00 92.88 88 GLU A N 1
ATOM 671 C CA . GLU A 1 88 ? 7.712 -9.635 8.153 1.00 92.88 88 GLU A CA 1
ATOM 672 C C . GLU A 1 88 ? 7.014 -10.760 8.926 1.00 92.88 88 GLU A C 1
ATOM 674 O O . GLU A 1 88 ? 6.875 -11.869 8.400 1.00 92.88 88 GLU A O 1
ATOM 679 N N . GLY A 1 89 ? 6.543 -10.475 10.145 1.00 92.06 89 GLY A N 1
ATOM 680 C CA . GLY A 1 89 ? 5.831 -11.438 10.982 1.00 92.06 89 GLY A CA 1
ATOM 681 C C . GLY A 1 89 ? 4.511 -11.876 10.352 1.00 92.06 89 GLY A C 1
ATOM 682 O O . GLY A 1 89 ? 4.183 -13.064 10.364 1.00 92.06 89 GLY A O 1
ATOM 683 N N . TYR A 1 90 ? 3.788 -10.945 9.723 1.00 91.50 90 TYR A N 1
ATOM 684 C CA . TYR A 1 90 ? 2.547 -11.231 8.999 1.00 91.50 90 TYR A CA 1
ATOM 685 C C . TYR A 1 90 ? 2.749 -12.271 7.884 1.00 91.50 90 TYR A C 1
ATOM 687 O O . TYR A 1 90 ? 1.996 -13.248 7.812 1.00 91.50 90 TYR A O 1
ATOM 695 N N . TYR A 1 91 ? 3.777 -12.105 7.043 1.00 94.31 91 TYR A N 1
ATOM 696 C CA . TYR A 1 91 ? 4.055 -13.051 5.955 1.00 94.31 91 TYR A CA 1
ATOM 697 C C . TYR A 1 91 ? 4.564 -14.394 6.487 1.00 94.31 91 TYR A C 1
ATOM 699 O O . TYR A 1 91 ? 4.062 -15.447 6.081 1.00 94.31 91 TYR A O 1
ATOM 707 N N . ALA A 1 92 ? 5.507 -14.365 7.436 1.00 93.12 92 ALA A N 1
ATOM 708 C CA . ALA A 1 92 ? 6.107 -15.567 8.009 1.00 93.12 92 ALA A CA 1
ATOM 709 C C . ALA A 1 92 ? 5.063 -16.462 8.697 1.00 93.12 92 ALA A C 1
ATOM 711 O O . ALA A 1 92 ? 4.997 -17.660 8.418 1.00 93.12 92 ALA A O 1
ATOM 712 N N . ASN A 1 93 ? 4.192 -15.877 9.525 1.00 93.12 93 ASN A N 1
ATOM 713 C CA . ASN A 1 93 ? 3.173 -16.616 10.276 1.00 93.12 93 ASN A CA 1
ATOM 714 C C . ASN A 1 93 ? 2.108 -17.259 9.375 1.00 93.12 93 ASN A C 1
ATOM 716 O O . ASN A 1 93 ? 1.462 -18.225 9.777 1.00 93.12 93 ASN A O 1
ATOM 720 N N . ARG A 1 94 ? 1.919 -16.740 8.156 1.00 90.06 94 ARG A N 1
ATOM 721 C CA . ARG A 1 94 ? 0.959 -17.267 7.174 1.00 90.06 94 ARG A CA 1
ATOM 722 C C . ARG A 1 94 ? 1.598 -18.176 6.124 1.00 90.06 94 ARG A C 1
ATOM 724 O O . ARG A 1 94 ? 0.889 -18.663 5.247 1.00 90.06 94 ARG A O 1
ATOM 731 N N . GLY A 1 95 ? 2.913 -18.399 6.190 1.00 92.38 95 GLY A N 1
ATOM 732 C CA . GLY A 1 95 ? 3.649 -19.147 5.167 1.00 92.38 95 GLY A CA 1
ATOM 733 C C . GLY A 1 95 ? 3.593 -18.487 3.785 1.00 92.38 95 GLY A C 1
ATOM 734 O O . GLY A 1 95 ? 3.693 -19.178 2.772 1.00 92.38 95 GLY A O 1
ATOM 735 N N . LEU A 1 96 ? 3.389 -17.166 3.736 1.00 90.94 96 LEU A N 1
ATOM 736 C CA . LEU A 1 96 ? 3.311 -16.406 2.493 1.00 90.94 96 LEU A CA 1
ATOM 737 C C . LEU A 1 96 ? 4.707 -15.910 2.090 1.00 90.94 96 LEU A C 1
ATOM 739 O O . LEU A 1 96 ? 5.481 -15.488 2.953 1.00 90.94 96 LEU A O 1
ATOM 743 N N . PRO A 1 97 ? 5.046 -15.916 0.789 1.00 89.56 97 PRO A N 1
ATOM 744 C CA . PRO A 1 97 ? 6.272 -15.283 0.326 1.00 89.56 97 PRO A CA 1
ATOM 745 C C . PRO A 1 97 ? 6.183 -13.769 0.540 1.00 89.56 97 PRO A C 1
ATOM 747 O O . PRO A 1 97 ? 5.180 -13.146 0.187 1.00 89.56 97 PRO A O 1
ATOM 750 N N . LYS A 1 98 ? 7.249 -13.167 1.084 1.00 88.75 98 LYS A N 1
ATOM 751 C CA . LYS A 1 98 ? 7.349 -11.707 1.201 1.00 88.75 98 LYS A CA 1
ATOM 752 C C . LYS A 1 98 ? 7.291 -11.089 -0.206 1.00 88.75 98 LYS A C 1
ATOM 754 O O . LYS A 1 98 ? 8.087 -11.493 -1.061 1.00 88.75 98 LYS A O 1
ATOM 759 N N . PRO A 1 99 ? 6.392 -10.122 -0.467 1.00 89.75 99 PRO A N 1
ATOM 760 C CA . PRO A 1 99 ? 6.360 -9.426 -1.742 1.00 89.75 99 PRO A CA 1
ATOM 761 C C . PRO A 1 99 ? 7.692 -8.734 -2.026 1.00 89.75 99 PRO A C 1
ATOM 763 O O . PRO A 1 99 ? 8.299 -8.127 -1.146 1.00 89.75 99 PRO A O 1
ATOM 766 N N . TRP A 1 100 ? 8.134 -8.799 -3.278 1.00 84.62 100 TRP A N 1
ATOM 767 C CA . TRP A 1 100 ? 9.367 -8.145 -3.723 1.00 84.62 100 TRP A CA 1
ATOM 768 C C . TRP A 1 100 ? 9.179 -6.645 -4.004 1.00 84.62 100 TRP A C 1
ATOM 770 O O . TRP A 1 100 ? 10.159 -5.918 -4.134 1.00 84.62 100 TRP A O 1
ATOM 780 N N . ASN A 1 101 ? 7.929 -6.181 -4.113 1.00 85.69 101 ASN A N 1
ATOM 781 C CA . ASN A 1 101 ? 7.571 -4.808 -4.463 1.00 85.69 101 ASN A CA 1
ATOM 782 C C . ASN A 1 101 ? 6.830 -4.115 -3.309 1.00 85.69 101 ASN A C 1
ATOM 784 O O . ASN A 1 101 ? 5.994 -4.722 -2.639 1.00 85.69 101 ASN A O 1
ATOM 788 N N . ALA A 1 102 ? 7.104 -2.824 -3.116 1.00 90.06 102 ALA A N 1
ATOM 789 C CA . ALA A 1 102 ? 6.515 -2.035 -2.034 1.00 90.06 102 ALA A CA 1
ATOM 790 C C . ALA A 1 102 ? 5.008 -1.785 -2.213 1.00 90.06 102 ALA A C 1
ATOM 792 O O . ALA A 1 102 ? 4.298 -1.629 -1.226 1.00 90.06 102 ALA A O 1
ATOM 793 N N . TRP A 1 103 ? 4.503 -1.777 -3.450 1.00 92.38 103 TRP A N 1
ATOM 794 C CA . TRP A 1 103 ? 3.086 -1.536 -3.735 1.00 92.38 103 TRP A CA 1
ATOM 795 C C . TRP A 1 103 ? 2.178 -2.603 -3.130 1.00 92.38 103 TRP A C 1
ATOM 797 O O . TRP A 1 103 ? 1.162 -2.269 -2.530 1.00 92.38 103 TRP A O 1
ATOM 807 N N . GLN A 1 104 ? 2.563 -3.874 -3.245 1.00 91.56 104 GLN A N 1
ATOM 808 C CA . GLN A 1 104 ? 1.824 -4.981 -2.650 1.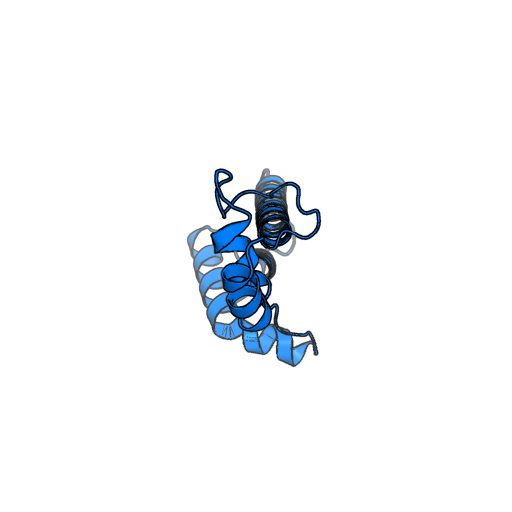00 91.56 104 GLN A CA 1
ATOM 809 C C . GLN A 1 104 ? 1.915 -4.963 -1.119 1.00 91.56 104 GLN A C 1
ATOM 811 O O . GLN A 1 104 ? 0.909 -5.183 -0.456 1.00 91.56 104 GLN A O 1
ATOM 816 N N . VAL A 1 105 ? 3.083 -4.627 -0.557 1.00 94.50 105 VAL A N 1
ATOM 817 C CA . VAL A 1 105 ? 3.228 -4.463 0.901 1.00 94.50 105 VAL A CA 1
ATOM 818 C C . VAL A 1 105 ? 2.324 -3.342 1.412 1.00 94.50 105 VAL A C 1
ATOM 820 O O . VAL A 1 105 ? 1.654 -3.516 2.422 1.00 94.50 105 VAL A O 1
ATOM 823 N N . LEU A 1 106 ? 2.263 -2.212 0.703 1.00 95.56 106 LEU A N 1
ATOM 824 C CA . LEU A 1 106 ? 1.359 -1.112 1.034 1.00 95.56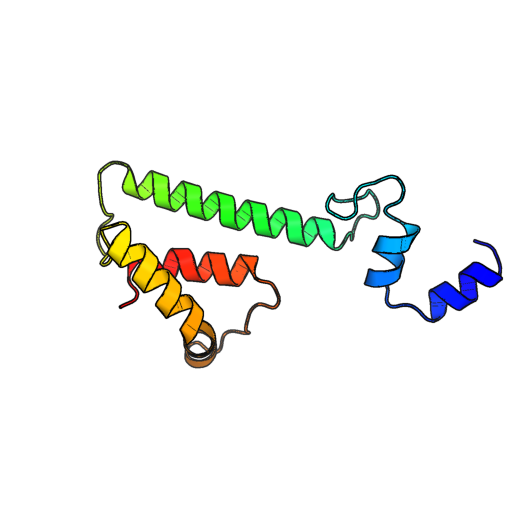 106 LEU A CA 1
ATOM 825 C C . LEU A 1 106 ? -0.109 -1.510 0.885 1.00 95.56 106 LEU A C 1
ATOM 827 O O . LEU A 1 106 ? -0.914 -1.094 1.710 1.00 95.56 106 LEU A O 1
ATOM 831 N N . GLU A 1 107 ? -0.469 -2.307 -0.124 1.00 95.06 107 GLU A N 1
ATOM 832 C CA . GLU A 1 107 ? -1.835 -2.815 -0.283 1.00 95.06 107 GLU A CA 1
ATOM 833 C C . GLU A 1 107 ? -2.259 -3.669 0.920 1.00 95.06 107 GLU A C 1
ATOM 835 O O . GLU A 1 107 ? -3.331 -3.450 1.490 1.00 95.06 107 GLU A O 1
ATOM 840 N N . ASP A 1 108 ? -1.404 -4.603 1.334 1.00 95.19 108 ASP A N 1
ATOM 841 C CA . ASP A 1 108 ? -1.646 -5.432 2.514 1.00 95.19 108 ASP A CA 1
ATOM 842 C C . ASP A 1 108 ? -1.714 -4.572 3.785 1.00 95.19 108 ASP A C 1
ATOM 844 O O . ASP A 1 108 ? -2.604 -4.769 4.615 1.00 95.19 108 ASP A O 1
ATOM 848 N N . ALA A 1 109 ? -0.851 -3.558 3.894 1.00 96.44 109 ALA A N 1
ATOM 849 C CA . ALA A 1 109 ? -0.807 -2.645 5.029 1.00 96.44 109 ALA A CA 1
ATOM 850 C C . ALA A 1 109 ? -2.078 -1.798 5.164 1.00 96.44 109 ALA A C 1
ATOM 852 O O . ALA A 1 109 ? -2.643 -1.721 6.251 1.00 96.44 109 ALA A O 1
ATOM 853 N N . VAL A 1 110 ? -2.577 -1.192 4.078 1.00 96.06 110 VAL A N 1
ATOM 854 C CA . VAL A 1 110 ? -3.794 -0.354 4.134 1.00 96.06 110 VAL A CA 1
ATOM 855 C C . VAL A 1 110 ? -5.041 -1.181 4.438 1.00 96.06 110 VAL A C 1
ATOM 857 O O . VAL A 1 110 ? -5.980 -0.691 5.055 1.00 96.06 110 VAL A O 1
ATOM 860 N N . ARG A 1 111 ? -5.050 -2.463 4.061 1.00 94.19 111 ARG A N 1
ATOM 861 C CA . ARG A 1 111 ? -6.105 -3.393 4.480 1.00 94.19 111 ARG A CA 1
ATOM 862 C C . ARG A 1 111 ? -5.941 -3.780 5.947 1.00 94.19 111 ARG A C 1
ATOM 864 O O . ARG A 1 111 ? -6.914 -3.730 6.694 1.00 94.19 111 ARG A O 1
ATOM 871 N N . GLY A 1 112 ? -4.726 -4.135 6.361 1.00 93.38 112 GLY A N 1
ATOM 872 C CA . GLY A 1 112 ? -4.402 -4.532 7.732 1.00 93.38 112 GLY A CA 1
ATOM 873 C C . GLY A 1 112 ? -4.688 -3.432 8.751 1.00 93.38 112 GLY A C 1
ATOM 874 O O . GLY A 1 112 ? -5.278 -3.709 9.788 1.00 93.38 112 GLY A O 1
ATOM 875 N N . ALA A 1 113 ? -4.383 -2.178 8.416 1.00 95.12 113 ALA A N 1
ATOM 876 C CA . ALA A 1 113 ? -4.589 -1.008 9.268 1.00 95.12 113 ALA A CA 1
ATOM 877 C C . ALA A 1 113 ? -6.048 -0.789 9.697 1.00 95.12 113 ALA A C 1
ATOM 879 O O . ALA A 1 113 ? -6.295 -0.083 10.667 1.00 95.12 113 ALA A O 1
ATOM 880 N N . THR A 1 114 ? -7.025 -1.407 9.026 1.00 92.19 114 THR A N 1
ATOM 881 C CA . THR A 1 114 ? -8.434 -1.355 9.452 1.00 92.19 114 THR A CA 1
ATOM 882 C C . THR A 1 114 ? -8.691 -2.085 10.779 1.00 92.19 114 THR A C 1
ATOM 884 O O . THR A 1 114 ? -9.653 -1.752 11.468 1.00 92.19 114 THR A O 1
ATOM 887 N N . VAL A 1 115 ? -7.828 -3.041 11.148 1.00 89.44 115 VAL A N 1
ATOM 888 C CA . VAL A 1 115 ? -8.001 -3.953 12.299 1.00 89.44 115 VAL A CA 1
ATOM 889 C C . VAL A 1 115 ? -6.715 -4.225 13.091 1.00 89.44 115 VAL A C 1
ATOM 891 O O . VAL A 1 115 ? -6.728 -5.014 14.024 1.00 89.44 115 VAL A O 1
ATOM 894 N N . TYR A 1 116 ? -5.574 -3.667 12.686 1.00 79.56 116 TYR A N 1
ATOM 895 C CA . TYR A 1 116 ? -4.295 -3.899 13.361 1.00 79.56 116 TYR A CA 1
ATOM 896 C C . TYR A 1 116 ? -4.184 -3.044 14.629 1.00 79.56 116 TYR A C 1
ATOM 898 O O . TYR A 1 116 ? -4.463 -1.849 14.563 1.00 79.56 116 TYR A O 1
ATOM 906 N N . GLU A 1 117 ? -3.782 -3.647 15.748 1.00 72.12 117 GLU A N 1
ATOM 907 C CA . GLU A 1 117 ? -3.615 -2.969 17.047 1.00 72.12 117 GLU A CA 1
ATOM 908 C C . GLU A 1 117 ? -2.318 -2.147 17.145 1.00 72.12 117 GLU A C 1
ATOM 910 O O . GLU A 1 117 ? -1.272 -2.595 16.618 1.00 72.12 117 GLU A O 1
#

Radius of gyration: 20.04 Å; Cα contacts (8 Å, |Δi|>4): 86; chains: 1; bounding box: 52×28×51 Å

pLDDT: mean 86.0, std 9.53, range [58.81, 97.25]

InterPro domains:
  IPR056077 Domain of unknown function DUF7660 [PF24693] (46-117)

Mean predicted aligned error: 8.53 Å

Organism: NCBI:txid587909

Solvent-accessible surface area (backbone atoms only — not comparable to full-atom values): 6799 Å² total; per-residue (Å²): 133,55,77,72,55,49,61,55,54,79,72,46,57,68,72,62,47,44,52,72,66,66,32,67,92,46,58,64,82,48,63,56,94,80,82,77,39,73,30,40,59,52,49,56,38,50,52,50,35,53,50,50,54,51,50,54,53,60,57,37,70,91,43,76,50,93,82,52,68,37,79,43,73,70,50,24,54,50,10,29,52,47,42,63,74,48,43,68,56,59,27,60,78,67,75,44,81,77,70,94,48,68,47,60,52,48,42,54,25,66,60,44,11,34,61,42,120